Protein AF-A0A212AEY4-F1 (afdb_monomer_lite)

Sequence (75 aa):
MESDADLQLILHVRNINEFLKGFLEATVEGLSPDARTHLEALIDTSNALLVALAAPPDGSRSLAQCELPSPSRLG

Organism: NCBI:txid366618

Secondary structure (DSSP, 8-state):
--HHHHHHHHHHHHHHHHHHHHHHHH-TTTS-HHHHHHHHHHHHHHHHHHHHHHS---S---GGG----------

pLDDT: mean 74.04, std 16.71, range [39.06, 91.06]

Foldseek 3Di:
DCPPVLVVVLVVLVVVLVVLVVVLVVCVPPDDPVRSVVSVLVSVLSVVVSVLSPDPPPPDSPPVPSPRPPPDDPD

Radius of gyration: 15.17 Å; chains: 1; bounding box: 33×33×40 Å

Structure (mmCIF, N/CA/C/O backbone):
data_AF-A0A212AEY4-F1
#
_entry.id   AF-A0A212AEY4-F1
#
loop_
_atom_site.group_PDB
_atom_site.id
_atom_site.type_symbol
_atom_site.label_atom_id
_atom_site.label_alt_id
_atom_site.label_comp_id
_atom_site.label_asym_id
_atom_site.label_entity_id
_atom_site.label_seq_id
_atom_site.pdbx_PDB_ins_code
_atom_site.Cartn_x
_atom_site.Cartn_y
_atom_site.Cartn_z
_atom_site.occupancy
_atom_site.B_iso_or_equiv
_atom_site.auth_seq_id
_atom_site.auth_comp_id
_atom_site.auth_asym_id
_atom_site.auth_atom_id
_atom_site.pdbx_PDB_model_num
ATOM 1 N N . MET A 1 1 ? 23.207 -5.282 -16.806 1.00 48.69 1 MET A N 1
ATOM 2 C CA . MET A 1 1 ? 22.964 -6.267 -15.729 1.00 48.69 1 MET A CA 1
ATOM 3 C C . MET A 1 1 ? 22.368 -5.482 -14.561 1.00 48.69 1 MET A C 1
ATOM 5 O O . MET A 1 1 ? 23.059 -5.189 -13.606 1.00 48.69 1 MET A O 1
ATOM 9 N N . GLU A 1 2 ? 21.115 -5.038 -14.713 1.00 53.00 2 GLU A N 1
ATOM 10 C CA . GLU A 1 2 ? 20.349 -4.232 -13.731 1.00 53.00 2 GLU A CA 1
ATOM 11 C C . GLU A 1 2 ? 19.211 -5.053 -13.087 1.00 53.00 2 GLU A C 1
ATOM 13 O O . GLU A 1 2 ? 18.544 -4.607 -12.164 1.00 53.00 2 GLU A O 1
ATOM 18 N N . SER A 1 3 ? 19.018 -6.295 -13.545 1.00 63.19 3 SER A N 1
ATOM 19 C CA . SER A 1 3 ? 17.826 -7.098 -13.255 1.00 63.19 3 SER A CA 1
ATOM 20 C C . SER A 1 3 ? 17.754 -7.669 -11.835 1.00 63.19 3 SER A C 1
ATOM 22 O O . SER A 1 3 ? 16.665 -8.051 -11.420 1.00 63.19 3 SER A O 1
ATOM 24 N N . ASP A 1 4 ? 18.872 -7.773 -11.106 1.00 73.81 4 ASP A N 1
ATOM 25 C CA . ASP A 1 4 ? 18.877 -8.394 -9.769 1.00 73.81 4 ASP A CA 1
ATOM 26 C C . ASP A 1 4 ? 18.435 -7.404 -8.682 1.00 73.81 4 ASP A C 1
ATOM 28 O O . ASP A 1 4 ? 17.571 -7.717 -7.868 1.00 73.81 4 ASP A O 1
ATOM 32 N N . ALA A 1 5 ? 18.944 -6.168 -8.728 1.00 75.94 5 ALA A N 1
ATOM 33 C CA . ALA A 1 5 ? 18.572 -5.114 -7.784 1.00 75.94 5 ALA A CA 1
ATOM 34 C C . ALA A 1 5 ? 17.111 -4.665 -7.958 1.00 75.94 5 ALA A C 1
ATOM 36 O O . ALA A 1 5 ? 16.400 -4.516 -6.964 1.00 75.94 5 ALA A O 1
ATOM 37 N N . ASP A 1 6 ? 16.640 -4.522 -9.204 1.00 77.56 6 ASP A N 1
ATOM 38 C CA . ASP A 1 6 ? 15.238 -4.188 -9.494 1.00 77.56 6 ASP A CA 1
ATOM 39 C C . ASP A 1 6 ? 14.292 -5.302 -9.009 1.00 77.56 6 ASP A C 1
ATOM 41 O O . ASP A 1 6 ? 13.266 -5.020 -8.387 1.00 77.56 6 ASP A O 1
ATOM 45 N N . LEU A 1 7 ? 14.660 -6.576 -9.196 1.00 83.25 7 LEU A N 1
ATOM 46 C CA . LEU A 1 7 ? 13.887 -7.709 -8.680 1.00 83.25 7 LEU A CA 1
ATOM 47 C C . LEU A 1 7 ? 13.866 -7.738 -7.145 1.00 83.25 7 LEU A C 1
ATOM 49 O O . LEU A 1 7 ? 12.806 -7.945 -6.554 1.00 83.25 7 LEU A O 1
ATOM 53 N N . GLN A 1 8 ? 15.008 -7.509 -6.490 1.00 86.88 8 GLN A N 1
ATOM 54 C CA . GLN A 1 8 ? 15.076 -7.438 -5.029 1.00 86.88 8 GLN A CA 1
ATOM 55 C C . GLN A 1 8 ? 14.228 -6.288 -4.478 1.00 86.88 8 GLN A C 1
ATOM 57 O O . GLN A 1 8 ? 13.525 -6.480 -3.486 1.00 86.88 8 GLN A O 1
ATOM 62 N N . LEU A 1 9 ? 14.228 -5.127 -5.138 1.00 83.69 9 LEU A N 1
ATOM 63 C CA . LEU A 1 9 ? 13.392 -3.991 -4.760 1.00 83.69 9 LEU A CA 1
ATOM 64 C C . LEU A 1 9 ? 11.899 -4.316 -4.909 1.00 83.69 9 LEU A C 1
ATOM 66 O O . LEU A 1 9 ? 11.132 -4.077 -3.978 1.00 83.69 9 LEU A O 1
ATOM 70 N N . ILE A 1 10 ? 11.487 -4.921 -6.028 1.00 85.50 10 ILE A N 1
ATOM 71 C CA . ILE A 1 10 ? 10.098 -5.356 -6.250 1.00 85.50 10 ILE A CA 1
ATOM 72 C C . ILE A 1 10 ? 9.661 -6.345 -5.161 1.00 85.50 10 ILE A C 1
ATOM 74 O O . ILE A 1 10 ? 8.595 -6.189 -4.564 1.00 85.50 10 ILE A O 1
ATOM 78 N N . LEU A 1 11 ? 10.483 -7.353 -4.861 1.00 87.50 11 LEU A N 1
ATOM 79 C CA . LEU A 1 11 ? 10.176 -8.333 -3.816 1.00 87.50 11 LEU A CA 1
ATOM 80 C C . LEU A 1 11 ? 10.111 -7.687 -2.427 1.00 87.50 11 LEU A C 1
ATOM 82 O O . LEU A 1 11 ? 9.231 -8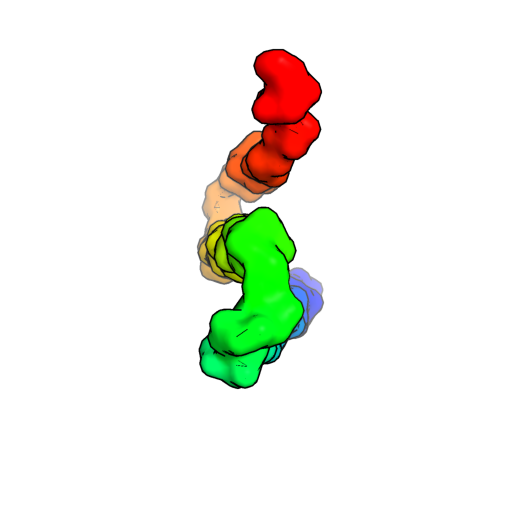.022 -1.634 1.00 87.50 11 LEU A O 1
ATOM 86 N N . HIS A 1 12 ? 11.004 -6.740 -2.142 1.00 87.62 12 HIS A N 1
ATOM 87 C CA . HIS A 1 12 ? 11.034 -6.030 -0.870 1.00 87.62 12 HIS A CA 1
ATOM 88 C C . HIS A 1 12 ? 9.775 -5.181 -0.658 1.00 87.62 12 HIS A C 1
ATOM 90 O O . HIS A 1 12 ? 9.116 -5.314 0.373 1.00 87.62 12 HIS A O 1
ATOM 96 N N . VAL A 1 13 ? 9.387 -4.371 -1.650 1.00 86.94 13 VAL A N 1
ATOM 97 C CA . VAL A 1 13 ? 8.174 -3.539 -1.571 1.00 86.94 13 VAL A CA 1
ATOM 98 C C . VAL A 1 13 ? 6.921 -4.416 -1.472 1.00 86.94 13 VAL A C 1
ATOM 100 O O . VAL A 1 13 ? 6.021 -4.119 -0.688 1.00 86.94 13 VAL A O 1
ATOM 103 N N . ARG A 1 14 ? 6.876 -5.553 -2.182 1.00 89.31 14 ARG A N 1
ATOM 104 C CA . ARG A 1 14 ? 5.765 -6.510 -2.078 1.00 89.31 14 ARG A CA 1
ATOM 105 C C . ARG A 1 14 ? 5.627 -7.073 -0.665 1.00 89.31 14 ARG A C 1
ATOM 107 O O . ARG A 1 14 ? 4.518 -7.104 -0.140 1.00 89.31 14 ARG A O 1
ATOM 114 N N . ASN A 1 15 ? 6.731 -7.478 -0.039 1.00 90.62 15 ASN A N 1
ATOM 115 C CA . ASN A 1 15 ? 6.711 -7.999 1.329 1.00 90.62 15 ASN A CA 1
ATOM 116 C C . ASN A 1 15 ? 6.234 -6.951 2.343 1.00 90.62 15 ASN A C 1
ATOM 118 O O . ASN A 1 15 ? 5.477 -7.289 3.251 1.00 90.62 15 ASN A O 1
ATOM 122 N N . ILE A 1 16 ? 6.638 -5.686 2.179 1.00 89.25 16 ILE A N 1
ATOM 123 C CA . ILE A 1 16 ? 6.149 -4.587 3.020 1.00 89.25 16 ILE A CA 1
ATOM 124 C C . ILE A 1 16 ? 4.631 -4.431 2.861 1.00 89.25 16 ILE A C 1
ATOM 126 O O . ILE A 1 16 ? 3.931 -4.348 3.864 1.00 89.25 16 ILE A O 1
ATOM 130 N N . ASN A 1 17 ? 4.098 -4.459 1.638 1.00 88.50 17 ASN A N 1
ATOM 131 C CA . ASN A 1 17 ? 2.655 -4.300 1.417 1.00 88.50 17 ASN A CA 1
ATOM 132 C C . ASN A 1 17 ? 1.827 -5.440 2.012 1.00 88.50 17 ASN A C 1
ATOM 134 O O . ASN A 1 17 ? 0.783 -5.181 2.607 1.00 88.50 17 ASN A O 1
ATOM 138 N N . GLU A 1 18 ? 2.291 -6.684 1.885 1.00 90.75 18 GLU A N 1
ATOM 139 C CA . GLU A 1 18 ? 1.638 -7.838 2.515 1.00 90.75 18 GLU A CA 1
ATOM 140 C C . GLU A 1 18 ? 1.648 -7.713 4.044 1.00 90.75 18 GLU A C 1
ATOM 142 O O . GLU A 1 18 ? 0.630 -7.948 4.695 1.00 90.75 18 GLU A O 1
ATOM 147 N N . PHE A 1 19 ? 2.765 -7.257 4.624 1.00 91.06 19 PHE A N 1
ATOM 148 C CA . PHE A 1 19 ? 2.846 -6.980 6.056 1.00 91.06 19 PHE A CA 1
ATOM 149 C C . PHE A 1 19 ? 1.872 -5.874 6.486 1.00 91.06 19 PHE A C 1
ATOM 151 O O . PHE A 1 19 ? 1.142 -6.054 7.457 1.00 91.06 19 PHE A O 1
ATOM 158 N N . LEU A 1 20 ? 1.832 -4.745 5.770 1.00 88.75 20 LEU A N 1
ATOM 159 C CA . LEU A 1 20 ? 0.953 -3.620 6.101 1.00 88.75 20 LEU A CA 1
ATOM 160 C C . LEU A 1 20 ? -0.528 -4.001 5.983 1.00 88.75 20 LEU A C 1
ATOM 162 O O . LEU A 1 20 ? -1.320 -3.607 6.837 1.00 88.75 20 LEU A O 1
ATOM 166 N N . LYS A 1 21 ? -0.900 -4.806 4.978 1.00 87.69 21 LYS A N 1
ATOM 167 C CA . LYS A 1 21 ? -2.257 -5.360 4.854 1.00 87.69 21 LYS A CA 1
ATOM 168 C C . LYS A 1 21 ? -2.602 -6.279 6.017 1.00 87.69 21 LYS A C 1
ATOM 170 O O . LYS A 1 21 ? -3.622 -6.065 6.662 1.00 87.69 21 LYS A O 1
ATOM 175 N N . GLY A 1 22 ? -1.735 -7.242 6.332 1.00 89.12 22 GLY A N 1
ATOM 176 C CA . GLY A 1 22 ? -1.948 -8.141 7.467 1.00 89.12 22 GLY A CA 1
ATOM 177 C C . GLY A 1 22 ? -2.032 -7.387 8.797 1.00 89.12 22 GLY A C 1
ATOM 178 O O . GLY A 1 22 ? -2.868 -7.701 9.639 1.00 89.12 22 GLY A O 1
ATOM 179 N N . PHE A 1 23 ? -1.221 -6.340 8.970 1.00 88.31 23 PHE A N 1
ATOM 180 C CA . PHE A 1 23 ? -1.296 -5.459 10.131 1.00 88.31 23 PHE A CA 1
ATOM 181 C C . PHE A 1 23 ? -2.636 -4.716 10.189 1.00 88.31 23 PHE A C 1
ATOM 183 O O . PHE A 1 23 ? -3.264 -4.684 11.244 1.00 88.31 23 PHE A O 1
ATOM 190 N N . LEU A 1 24 ? -3.109 -4.158 9.074 1.00 86.38 24 LEU A N 1
ATOM 191 C CA . LEU A 1 24 ? -4.396 -3.468 9.013 1.00 86.38 24 LEU A CA 1
ATOM 192 C C . LEU A 1 24 ? -5.568 -4.415 9.333 1.00 86.38 24 LEU A C 1
ATOM 194 O O . LEU A 1 24 ? -6.446 -4.060 10.118 1.00 86.38 24 LEU A O 1
ATOM 198 N N . GLU A 1 25 ? -5.553 -5.628 8.777 1.00 86.38 25 GLU A N 1
ATOM 199 C CA . GLU A 1 25 ? -6.562 -6.668 9.019 1.00 86.38 25 GLU A CA 1
ATOM 200 C C . GLU A 1 25 ? -6.547 -7.187 10.462 1.00 86.38 25 GLU A C 1
ATOM 202 O O . GLU A 1 25 ? -7.597 -7.493 11.021 1.00 86.38 25 GLU A O 1
ATOM 207 N N . ALA A 1 26 ? -5.373 -7.263 11.092 1.00 85.88 26 ALA A N 1
ATOM 208 C CA . ALA A 1 26 ? -5.241 -7.689 12.483 1.00 85.88 26 ALA A CA 1
ATOM 209 C C . ALA A 1 26 ? -5.597 -6.581 13.493 1.00 85.88 26 ALA A C 1
ATOM 211 O O . ALA A 1 26 ? -5.971 -6.883 14.626 1.00 85.88 26 ALA A O 1
ATOM 212 N N . THR A 1 27 ? -5.495 -5.303 13.108 1.00 81.06 27 THR A N 1
ATOM 213 C CA . THR A 1 27 ? -5.576 -4.150 14.032 1.00 81.06 27 THR A CA 1
ATOM 214 C C . THR A 1 27 ? -6.910 -3.391 13.934 1.00 81.06 27 THR A C 1
ATOM 216 O O . THR A 1 27 ? -6.961 -2.175 14.127 1.00 81.06 27 THR A O 1
ATOM 219 N N . VAL A 1 28 ? -8.013 -4.102 13.669 1.00 64.38 28 VAL A N 1
ATOM 220 C CA . VAL A 1 28 ? -9.355 -3.522 13.425 1.00 64.38 28 VAL A CA 1
ATOM 221 C C . VAL A 1 28 ? -9.861 -2.633 14.572 1.00 64.38 28 VAL A C 1
ATOM 223 O O . VAL A 1 28 ? -10.581 -1.672 14.315 1.00 64.38 28 VAL A O 1
ATOM 226 N N . GLU A 1 29 ? -9.458 -2.900 15.818 1.00 68.31 29 GLU A N 1
ATOM 227 C CA . GLU A 1 29 ? -9.940 -2.172 17.007 1.00 68.31 29 GLU A CA 1
ATOM 228 C C . GLU A 1 29 ? -8.930 -1.164 17.595 1.00 68.31 29 GLU A C 1
ATOM 230 O O . GLU A 1 29 ? -9.269 -0.427 18.518 1.00 68.31 29 GLU A O 1
ATOM 235 N N . GLY A 1 30 ? -7.693 -1.108 17.083 1.00 73.31 30 GLY A N 1
ATOM 236 C CA . GLY A 1 30 ? -6.602 -0.325 17.691 1.00 73.31 30 GLY A CA 1
ATOM 237 C C . GLY A 1 30 ? -6.190 0.942 16.937 1.00 73.31 30 GLY A C 1
ATOM 238 O O . GLY A 1 30 ? -5.503 1.795 17.500 1.00 73.31 30 GLY A O 1
ATOM 239 N N . LEU A 1 31 ? -6.583 1.077 15.670 1.00 82.44 31 LEU A N 1
ATOM 240 C CA . LEU A 1 31 ? -6.232 2.230 14.843 1.00 82.44 31 LEU A CA 1
ATOM 241 C C . LEU A 1 31 ? -7.327 3.294 14.910 1.00 82.44 31 LEU A C 1
ATOM 243 O O . LEU A 1 31 ? -8.510 2.999 14.741 1.00 82.44 31 LEU A O 1
ATOM 247 N N . SER A 1 32 ? -6.931 4.555 15.099 1.00 87.69 32 SER A N 1
ATOM 248 C CA . SER A 1 32 ? -7.852 5.667 14.868 1.00 87.69 32 SER A CA 1
ATOM 249 C C . SER A 1 32 ? -8.284 5.694 13.391 1.00 87.69 32 SER A C 1
ATOM 251 O O . SER A 1 32 ? -7.529 5.234 12.527 1.00 87.69 32 SER A O 1
ATOM 253 N N . 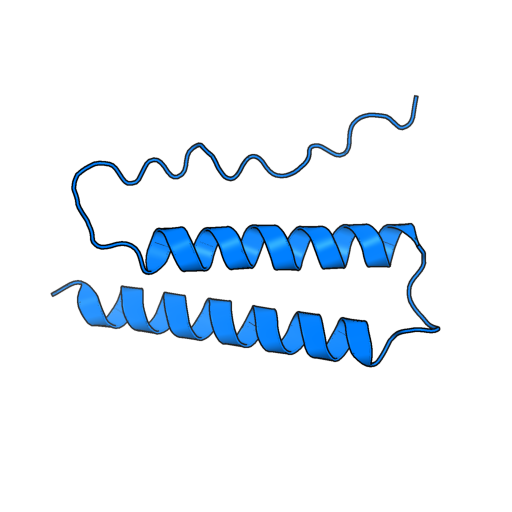PRO A 1 33 ? -9.462 6.259 13.066 1.00 85.75 33 PRO A N 1
ATOM 254 C CA . PRO A 1 33 ? -9.922 6.383 11.680 1.00 85.75 33 PRO A CA 1
ATOM 255 C C . PRO A 1 33 ? -8.892 7.060 10.762 1.00 85.75 33 PRO A C 1
ATOM 257 O O . PRO A 1 33 ? -8.673 6.613 9.637 1.00 85.75 33 PRO A O 1
ATOM 260 N N . ASP A 1 34 ? -8.197 8.081 11.270 1.00 88.81 34 ASP A N 1
ATOM 261 C CA . ASP A 1 34 ? -7.142 8.782 10.531 1.00 88.81 34 ASP A CA 1
ATOM 262 C C . ASP A 1 34 ? -5.902 7.904 10.323 1.00 88.81 34 ASP A C 1
ATOM 264 O O . ASP A 1 34 ? -5.359 7.849 9.223 1.00 88.81 34 ASP A O 1
ATOM 268 N N . ALA A 1 35 ? -5.456 7.177 11.355 1.00 84.81 35 ALA A N 1
ATOM 269 C CA . ALA A 1 35 ? -4.311 6.273 11.240 1.00 84.81 35 ALA A CA 1
ATOM 270 C C . ALA A 1 35 ? -4.592 5.137 10.249 1.00 84.81 35 ALA A C 1
ATOM 272 O O . ALA A 1 35 ? -3.724 4.782 9.453 1.00 84.81 35 ALA A O 1
ATOM 273 N N . ARG A 1 36 ? -5.822 4.615 10.258 1.00 87.94 36 ARG A N 1
ATOM 274 C CA . ARG A 1 36 ? -6.298 3.641 9.276 1.00 87.94 36 ARG A CA 1
ATOM 275 C C . ARG A 1 36 ? -6.270 4.210 7.858 1.00 87.94 36 ARG A C 1
ATOM 277 O O . ARG A 1 36 ? -5.691 3.583 6.979 1.00 87.94 36 ARG A O 1
ATOM 284 N N . THR A 1 37 ? -6.817 5.407 7.660 1.00 89.19 37 THR A N 1
ATOM 285 C CA . THR A 1 37 ? -6.841 6.079 6.350 1.00 89.19 37 THR A CA 1
ATOM 286 C C . THR A 1 37 ? -5.428 6.312 5.811 1.00 89.19 37 THR A C 1
ATOM 288 O O . THR A 1 37 ? -5.147 6.034 4.648 1.00 89.19 37 THR A O 1
ATOM 291 N N . HIS A 1 38 ? -4.502 6.771 6.659 1.00 87.62 38 HIS A N 1
ATOM 292 C CA . HIS A 1 38 ? -3.104 6.951 6.263 1.00 87.62 38 HIS A CA 1
ATOM 293 C C . HIS A 1 38 ? -2.416 5.628 5.911 1.00 87.62 38 HIS A C 1
ATOM 295 O O . HIS A 1 38 ? -1.617 5.584 4.977 1.00 87.62 38 HIS A O 1
ATOM 301 N N . LEU A 1 39 ? -2.720 4.551 6.639 1.00 87.56 39 LEU A N 1
ATOM 302 C CA . LEU A 1 39 ? -2.153 3.233 6.374 1.00 87.56 39 LEU A CA 1
ATOM 303 C C . LEU A 1 39 ? -2.677 2.640 5.057 1.00 87.56 39 LEU A C 1
ATOM 305 O O . LEU A 1 39 ? -1.891 2.114 4.274 1.00 87.56 39 LEU A O 1
ATOM 309 N N . GLU A 1 40 ? -3.976 2.773 4.786 1.00 89.00 40 GLU A N 1
ATOM 310 C CA . GLU A 1 40 ? -4.596 2.383 3.513 1.00 89.00 40 GLU A CA 1
ATOM 311 C C . GLU A 1 40 ? -3.974 3.168 2.341 1.00 89.00 40 GLU A C 1
ATOM 313 O O . GLU A 1 40 ? -3.504 2.565 1.375 1.00 89.00 40 GLU A O 1
ATOM 318 N N . ALA A 1 41 ? -3.825 4.492 2.473 1.00 88.81 41 ALA A N 1
ATOM 319 C CA . ALA A 1 41 ? -3.175 5.329 1.459 1.00 88.81 41 ALA A CA 1
ATOM 320 C C . ALA A 1 41 ? -1.697 4.957 1.217 1.00 88.81 41 ALA A C 1
ATOM 322 O O . ALA A 1 41 ? -1.210 5.008 0.081 1.00 88.81 41 ALA A O 1
ATOM 323 N N . LEU A 1 42 ? -0.970 4.562 2.269 1.00 87.75 42 LEU A N 1
ATOM 324 C CA . LEU A 1 42 ? 0.411 4.086 2.162 1.00 87.75 42 LEU A CA 1
ATOM 325 C C . LEU A 1 42 ? 0.496 2.764 1.385 1.00 87.75 42 LEU A C 1
ATOM 327 O O . LEU A 1 42 ? 1.385 2.607 0.543 1.00 87.75 42 LEU A O 1
ATOM 331 N N . ILE A 1 43 ? -0.426 1.832 1.646 1.00 88.56 43 ILE A N 1
ATOM 332 C CA . ILE A 1 43 ? -0.524 0.555 0.927 1.00 88.56 43 ILE A CA 1
ATOM 333 C C . ILE A 1 43 ? -0.815 0.810 -0.556 1.00 88.56 43 ILE A C 1
ATOM 335 O O . ILE A 1 43 ? -0.145 0.236 -1.416 1.00 88.56 43 ILE A O 1
ATOM 339 N N . ASP A 1 44 ? -1.759 1.697 -0.869 1.00 87.38 44 ASP A N 1
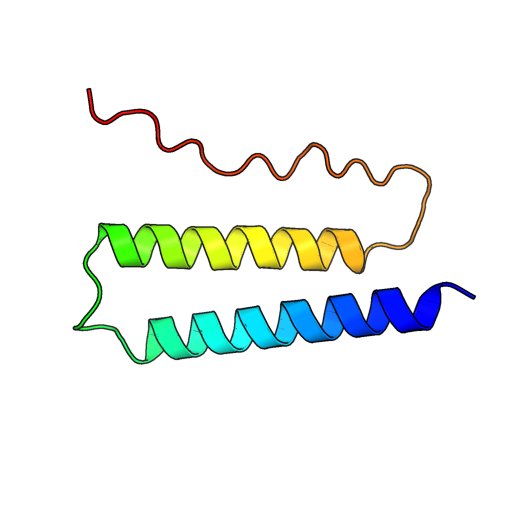ATOM 340 C CA . ASP A 1 44 ? -2.124 2.027 -2.251 1.00 87.38 44 ASP A CA 1
ATOM 341 C C . ASP A 1 44 ? -0.963 2.668 -3.017 1.00 87.38 44 ASP A C 1
ATOM 343 O O . ASP A 1 44 ? -0.614 2.223 -4.115 1.00 87.38 44 ASP A O 1
ATOM 347 N N . THR A 1 45 ? -0.290 3.648 -2.409 1.00 86.62 45 THR A N 1
ATOM 348 C CA . THR A 1 45 ? 0.887 4.305 -3.003 1.00 86.62 45 THR A CA 1
ATOM 349 C C . THR A 1 45 ? 2.016 3.302 -3.250 1.00 86.62 45 THR A C 1
ATOM 351 O O . THR A 1 45 ? 2.656 3.303 -4.304 1.00 86.62 45 THR A O 1
ATOM 354 N N . SER A 1 46 ? 2.243 2.392 -2.304 1.00 87.19 46 SER A N 1
ATOM 355 C CA . SER A 1 46 ? 3.277 1.364 -2.428 1.00 87.19 46 SER A CA 1
ATOM 356 C C . SER A 1 46 ? 2.927 0.313 -3.489 1.00 87.19 46 SER A C 1
ATOM 358 O O . SER A 1 46 ? 3.817 -0.201 -4.166 1.00 87.19 46 SER A O 1
ATOM 360 N N . ASN A 1 47 ? 1.642 -0.002 -3.689 1.00 85.25 47 ASN A N 1
ATOM 361 C CA . ASN A 1 47 ? 1.196 -0.852 -4.798 1.00 85.25 47 ASN A CA 1
ATOM 362 C C . ASN A 1 47 ? 1.391 -0.163 -6.155 1.00 85.25 47 ASN A C 1
ATOM 364 O O . ASN A 1 47 ? 1.826 -0.812 -7.106 1.00 85.25 47 ASN A O 1
ATOM 368 N N . ALA A 1 48 ? 1.139 1.144 -6.250 1.00 84.12 48 ALA A N 1
ATOM 369 C CA . ALA A 1 48 ? 1.426 1.909 -7.464 1.00 84.12 48 ALA A CA 1
ATOM 370 C C . ALA A 1 48 ? 2.928 1.895 -7.800 1.00 84.12 48 ALA A C 1
ATOM 372 O O . ALA A 1 48 ? 3.304 1.684 -8.956 1.00 84.12 48 ALA A O 1
ATOM 373 N N . LEU A 1 49 ? 3.795 2.018 -6.786 1.00 82.62 49 LEU A N 1
ATOM 374 C CA . LEU A 1 49 ? 5.243 1.893 -6.957 1.00 82.62 49 LEU A CA 1
ATOM 375 C C . LEU A 1 49 ? 5.644 0.504 -7.477 1.00 82.62 49 LEU A C 1
ATOM 377 O O . LEU A 1 49 ? 6.474 0.414 -8.377 1.00 82.62 49 LEU A O 1
ATOM 381 N N . LEU A 1 50 ? 5.038 -0.575 -6.969 1.00 83.94 50 LEU A N 1
ATOM 382 C CA . LEU A 1 50 ? 5.281 -1.931 -7.481 1.00 83.94 50 LEU A CA 1
ATOM 383 C C . LEU A 1 50 ? 4.946 -2.061 -8.963 1.00 83.94 50 LEU A C 1
ATOM 385 O O . LEU A 1 50 ? 5.726 -2.646 -9.709 1.00 83.94 50 LEU A O 1
ATOM 389 N N . VAL A 1 51 ? 3.812 -1.508 -9.393 1.00 83.50 51 VAL A N 1
ATOM 390 C CA . VAL A 1 51 ? 3.410 -1.522 -10.805 1.00 83.50 51 VAL A CA 1
ATOM 391 C C . VAL A 1 51 ? 4.413 -0.743 -11.656 1.00 83.50 51 VAL A C 1
ATOM 393 O O . VAL A 1 51 ? 4.822 -1.228 -12.708 1.00 83.50 51 VAL A O 1
ATOM 396 N N . ALA A 1 52 ? 4.866 0.421 -11.184 1.00 81.06 52 ALA A N 1
ATOM 397 C CA . ALA A 1 52 ? 5.860 1.232 -11.883 1.00 81.06 52 ALA A CA 1
ATOM 398 C C . ALA A 1 52 ? 7.237 0.549 -11.978 1.00 81.06 52 ALA A C 1
ATOM 400 O O . ALA A 1 52 ? 7.921 0.679 -12.991 1.00 81.06 52 ALA A O 1
ATOM 401 N N . LEU A 1 53 ? 7.643 -0.187 -10.938 1.00 77.12 53 LEU A N 1
ATOM 402 C CA . LEU A 1 53 ? 8.900 -0.938 -10.913 1.00 77.12 53 LEU A CA 1
ATOM 403 C C . LEU A 1 53 ? 8.839 -2.216 -11.760 1.00 77.12 53 LEU A C 1
ATOM 405 O O . LEU A 1 53 ? 9.835 -2.576 -12.381 1.00 77.12 53 LEU A O 1
ATOM 409 N N . ALA A 1 54 ? 7.687 -2.892 -11.790 1.00 77.25 54 ALA A N 1
ATOM 410 C CA . ALA A 1 54 ? 7.470 -4.114 -12.564 1.00 77.25 54 ALA A CA 1
ATOM 411 C C . ALA A 1 54 ? 7.181 -3.852 -14.054 1.00 77.25 54 ALA A C 1
ATOM 413 O O . ALA A 1 54 ? 7.257 -4.781 -14.861 1.00 77.25 54 ALA A O 1
ATOM 414 N N . ALA A 1 55 ? 6.842 -2.615 -14.428 1.00 73.50 55 ALA A N 1
ATOM 415 C CA . ALA A 1 55 ? 6.678 -2.229 -15.820 1.00 73.50 55 ALA A CA 1
ATOM 416 C C . ALA A 1 55 ? 8.019 -2.357 -16.573 1.00 73.50 55 ALA A C 1
ATOM 418 O O . ALA A 1 55 ? 9.058 -1.924 -16.060 1.00 73.50 55 ALA A O 1
ATOM 419 N N . PRO A 1 56 ? 8.025 -2.939 -17.789 1.00 63.38 56 PRO A N 1
ATOM 420 C CA . PRO A 1 56 ? 9.231 -3.007 -18.602 1.00 63.38 56 PRO A CA 1
ATOM 421 C C . PRO A 1 56 ? 9.778 -1.593 -18.858 1.00 63.38 56 PRO A C 1
ATOM 423 O O . PRO A 1 56 ? 9.000 -0.638 -18.940 1.00 63.38 56 PRO A O 1
ATOM 426 N N . PRO A 1 57 ? 11.107 -1.430 -18.982 1.00 58.97 57 PRO A N 1
ATOM 427 C CA . PRO A 1 57 ? 11.749 -0.136 -19.180 1.00 58.97 57 PRO A CA 1
ATOM 428 C C . PRO A 1 57 ? 11.543 0.379 -20.614 1.00 58.97 57 PRO A C 1
ATOM 430 O O . PRO A 1 57 ? 12.500 0.619 -21.343 1.00 58.97 57 PRO A O 1
ATOM 433 N N . ASP A 1 58 ? 10.300 0.579 -21.041 1.00 53.41 58 ASP A N 1
ATOM 434 C CA . ASP A 1 58 ? 9.994 1.321 -22.260 1.00 53.41 58 ASP A CA 1
ATOM 435 C C . ASP A 1 58 ? 10.048 2.819 -21.948 1.00 53.41 58 ASP A C 1
ATOM 437 O O . ASP A 1 58 ? 9.052 3.451 -21.613 1.00 53.41 58 ASP A O 1
ATOM 441 N N . GLY A 1 59 ? 11.266 3.370 -21.988 1.00 48.97 59 GLY A N 1
ATOM 442 C CA . GLY A 1 59 ? 11.588 4.758 -22.362 1.00 48.97 59 GLY A CA 1
ATOM 443 C C . GLY A 1 59 ? 10.952 5.932 -21.603 1.00 48.97 59 GLY A C 1
ATOM 444 O O . GLY A 1 59 ? 11.231 7.080 -21.939 1.00 48.97 59 GLY A O 1
ATOM 445 N N . SER A 1 60 ? 10.100 5.717 -20.606 1.00 48.00 60 SER A N 1
ATOM 446 C CA . SER A 1 60 ? 9.387 6.784 -19.898 1.00 48.00 60 SER A CA 1
ATOM 447 C C . SER A 1 60 ? 9.028 6.344 -18.478 1.00 48.00 60 SER A C 1
ATOM 449 O O . SER A 1 60 ? 7.863 6.301 -18.094 1.00 48.00 60 SER A O 1
ATOM 451 N N . ARG A 1 61 ? 10.048 6.046 -17.657 1.00 51.19 61 ARG A N 1
ATOM 452 C CA . ARG A 1 61 ? 9.911 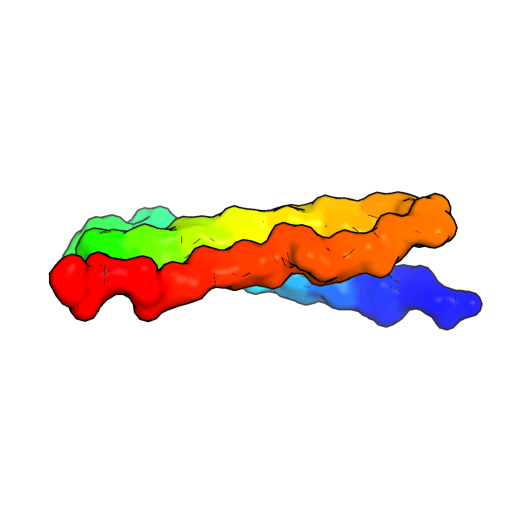6.023 -16.188 1.00 51.19 61 ARG A CA 1
ATOM 453 C C . ARG A 1 61 ? 9.627 7.453 -15.700 1.00 51.19 61 ARG A C 1
ATOM 455 O O . ARG A 1 61 ? 10.515 8.139 -15.204 1.00 51.19 61 ARG A O 1
ATOM 462 N N . SER A 1 62 ? 8.394 7.931 -15.862 1.00 46.38 62 SER A N 1
ATOM 463 C CA . SER A 1 62 ? 7.934 9.142 -15.184 1.00 46.38 62 SER A CA 1
ATOM 464 C C . SER A 1 62 ? 7.487 8.760 -13.774 1.00 46.38 62 SER A C 1
ATOM 466 O O . SER A 1 62 ? 6.316 8.501 -13.521 1.00 46.38 62 SER A O 1
ATOM 468 N N . LEU A 1 63 ? 8.439 8.721 -12.837 1.00 51.31 63 LEU A N 1
ATOM 469 C CA . LEU A 1 63 ? 8.176 8.618 -11.391 1.00 51.31 63 LEU A CA 1
ATOM 470 C C . LEU A 1 63 ? 7.456 9.866 -10.830 1.00 51.31 63 LEU A C 1
ATOM 472 O O . LEU A 1 63 ? 7.175 9.937 -9.638 1.00 51.31 63 LEU A O 1
ATOM 476 N N . ALA A 1 64 ? 7.139 10.847 -11.681 1.00 47.88 64 ALA A N 1
ATOM 477 C CA . ALA A 1 64 ? 6.528 12.119 -11.315 1.00 47.88 64 ALA A CA 1
ATOM 478 C C . ALA A 1 64 ? 5.042 12.028 -10.913 1.00 47.88 64 ALA A C 1
ATOM 480 O O . ALA A 1 64 ? 4.453 13.059 -10.615 1.00 47.88 64 ALA A O 1
ATOM 481 N N . GLN A 1 65 ? 4.424 10.840 -10.911 1.00 47.12 65 GLN A N 1
ATOM 482 C CA . GLN A 1 65 ? 3.004 10.673 -10.559 1.00 47.12 65 GLN A CA 1
ATOM 483 C C . GLN A 1 65 ? 2.744 10.002 -9.205 1.00 47.12 65 GLN A C 1
ATOM 485 O O . GLN A 1 65 ? 1.586 9.874 -8.818 1.00 47.12 65 GLN A O 1
ATOM 490 N N . CYS A 1 66 ? 3.776 9.648 -8.431 1.00 45.69 66 CYS A N 1
ATOM 491 C CA . CYS A 1 66 ? 3.585 9.379 -7.002 1.00 45.69 66 CYS A CA 1
ATOM 492 C C . CYS A 1 66 ? 3.518 10.710 -6.234 1.00 45.69 66 CYS A C 1
ATOM 494 O O . CYS A 1 66 ? 4.357 10.990 -5.378 1.00 45.69 66 CYS A O 1
ATOM 496 N N . GLU A 1 67 ? 2.546 11.563 -6.562 1.00 49.91 67 GLU A N 1
ATOM 4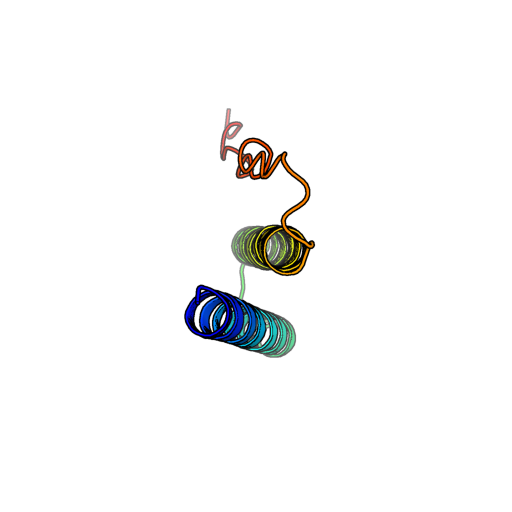97 C CA . GLU A 1 67 ? 2.173 12.653 -5.665 1.00 49.91 67 GLU A CA 1
ATOM 498 C C . GLU A 1 67 ? 1.539 12.014 -4.426 1.00 49.91 67 GLU A C 1
ATOM 500 O O . GLU A 1 67 ? 0.412 11.523 -4.458 1.00 49.91 67 GLU A O 1
ATOM 505 N N . LEU A 1 68 ? 2.302 11.967 -3.332 1.00 52.06 68 LEU A N 1
ATOM 506 C CA . LEU A 1 68 ? 1.765 11.669 -2.009 1.00 52.06 68 LEU A CA 1
ATOM 507 C C . LEU A 1 68 ? 0.582 12.616 -1.750 1.00 52.06 68 LEU A C 1
ATOM 509 O O . LEU A 1 68 ? 0.724 13.819 -2.003 1.00 52.06 68 LEU A O 1
ATOM 513 N N . PRO A 1 69 ? -0.558 12.130 -1.226 1.00 45.34 69 PRO A N 1
ATOM 514 C CA . PRO A 1 69 ? -1.622 13.022 -0.797 1.00 45.34 69 PRO A CA 1
ATOM 515 C C . PRO A 1 69 ? -1.033 14.001 0.220 1.00 45.34 69 PRO A C 1
ATOM 517 O O . PRO A 1 69 ? -0.595 13.618 1.305 1.00 45.34 69 PRO A O 1
ATOM 520 N N . SER A 1 70 ? -0.956 15.274 -0.169 1.00 48.53 70 SER A N 1
ATOM 521 C CA . SER A 1 70 ? -0.498 16.333 0.721 1.00 48.53 70 SER A CA 1
ATOM 522 C C . SER A 1 70 ? -1.482 16.429 1.888 1.00 48.53 70 SER A C 1
ATOM 524 O O . SER A 1 70 ? -2.676 16.619 1.636 1.00 48.53 70 SER A O 1
ATOM 526 N N . PRO A 1 71 ? -1.034 16.336 3.153 1.00 45.44 71 PRO A N 1
ATOM 527 C CA . PRO A 1 71 ? -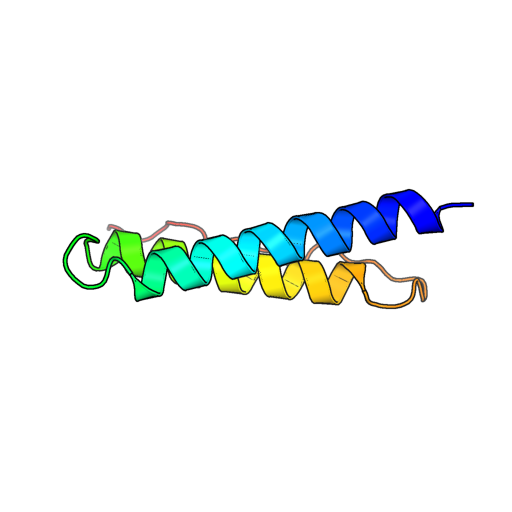1.892 16.556 4.309 1.00 45.44 71 PRO A CA 1
ATOM 528 C C . PRO A 1 71 ? -2.179 18.058 4.447 1.00 45.44 71 PRO A C 1
ATOM 530 O O . PRO A 1 71 ? -1.649 18.735 5.321 1.00 45.44 71 PRO A O 1
ATOM 533 N N . SER A 1 72 ? -3.005 18.602 3.555 1.00 53.59 72 SER A N 1
ATOM 534 C CA . SER A 1 72 ? -3.424 20.002 3.579 1.00 53.59 72 SER A CA 1
ATOM 535 C C . SER A 1 72 ? -4.928 20.102 3.372 1.00 53.59 72 SER A C 1
ATOM 537 O O . SER A 1 72 ? -5.388 20.328 2.255 1.00 53.59 72 SER A O 1
ATOM 539 N N . ARG A 1 73 ? -5.679 19.956 4.472 1.00 49.91 73 ARG A N 1
ATOM 540 C CA . ARG A 1 73 ? -6.787 20.848 4.878 1.00 49.91 73 ARG A CA 1
ATOM 541 C C . ARG A 1 73 ? -7.370 20.424 6.235 1.00 49.91 73 ARG A C 1
ATOM 543 O O . ARG A 1 73 ? -8.480 19.918 6.333 1.00 49.91 73 ARG A O 1
ATOM 550 N N . LEU A 1 74 ? -6.602 20.665 7.296 1.00 48.81 74 LEU A N 1
ATOM 551 C CA . LEU A 1 74 ? -7.167 21.045 8.593 1.00 48.81 74 LEU A CA 1
ATOM 552 C C . LEU A 1 74 ? -7.140 22.577 8.626 1.00 48.81 74 LEU A C 1
ATOM 554 O O . LEU A 1 74 ? -6.110 23.178 8.925 1.00 48.81 74 LEU A O 1
ATOM 558 N N . GLY A 1 75 ? -8.245 23.182 8.197 1.00 39.06 75 GLY A N 1
ATOM 559 C CA . GLY A 1 75 ? -8.470 24.624 8.136 1.00 39.06 75 GLY A CA 1
ATOM 560 C C . GLY A 1 75 ? -9.886 24.915 7.682 1.00 39.06 75 GLY A C 1
ATOM 561 O O . GLY A 1 75 ? -10.209 24.490 6.550 1.00 39.06 75 GLY A O 1
#